Protein AF-A0A2T7BGS1-F1 (afdb_monomer)

Nearest PDB structures (foldseek):
  8cm1-assembly1_A  TM=5.076E-01  e=3.022E-01  Vibrio cholerae
  2gd4-assembly1_I  TM=2.407E-01  e=2.557E+00  Homo sapiens
  1e05-assembly2_I  TM=2.444E-01  e=5.940E+00  Homo sapiens
  3kcg-assembly1_I  TM=2.548E-01  e=5.940E+00  Homo sapiens

Sequence (88 aa):
MEQQHTVIVAVDEQDYHFRVRAHHHEGYTEYTVTPGEDADAVRNLVPQAVKLIYRNGEVTYDERFQSDAEKALQYDIWRAVKEQILEQ

pLDDT: mean 91.25, std 6.51, range [67.5, 97.62]

Mean predicted aligned error: 3.43 Å

Foldseek 3Di:
DKDWDWFWFQDPNDTFIWIWIWDDDVQKIKIWIHGDPRCPVVCVLPVD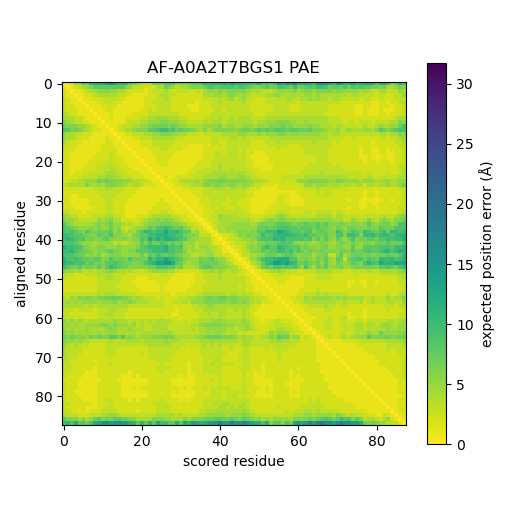TWIWMDGPNDIDTDPVRDDPSNVVRRVRVVVRCCVVPVVD

Solvent-accessible surface area (backbone atoms only — not comparable to full-atom values): 4996 Å² total; per-residue (Å²): 91,79,46,80,48,77,40,64,34,74,55,94,93,39,79,28,44,30,39,34,38,38,40,51,53,94,82,34,34,40,34,44,34,34,76,37,91,74,21,63,87,52,33,84,60,48,84,57,70,46,47,36,39,41,41,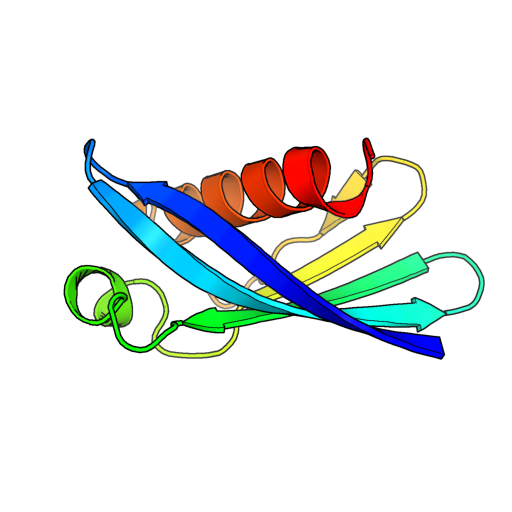95,94,43,75,47,74,49,82,88,52,77,51,71,68,30,41,50,50,53,51,44,48,48,49,28,47,43,62,73,62,70,70,108

Secondary structure (DSSP, 8-state):
-EEEEEEEEEETTEEEEEEEEEEEETTEEEEEEEE-SSGGGTTTT-SS-EEEEEETTEEE--TT--SHHHHHHHHHHHHH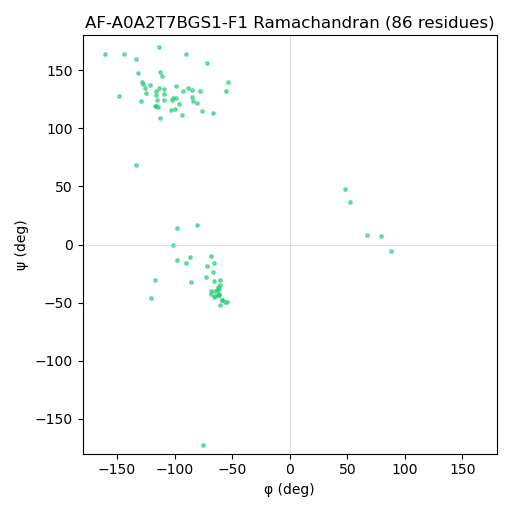HIIIII--

Radius of gyration: 12.24 Å; Cα contacts (8 Å, |Δi|>4): 142; chains: 1; bounding box: 31×19×32 Å

Structure (mmCIF, N/CA/C/O backbone):
data_AF-A0A2T7BGS1-F1
#
_entry.id   AF-A0A2T7BGS1-F1
#
loop_
_atom_site.group_PDB
_atom_site.id
_atom_site.type_symbol
_atom_site.label_atom_id
_atom_site.label_alt_id
_atom_site.label_comp_id
_atom_site.label_asym_id
_atom_site.label_entity_id
_atom_site.label_seq_id
_atom_site.pdbx_PDB_ins_code
_atom_site.Cartn_x
_atom_site.Cartn_y
_atom_site.Cartn_z
_atom_site.occupancy
_atom_site.B_iso_or_equiv
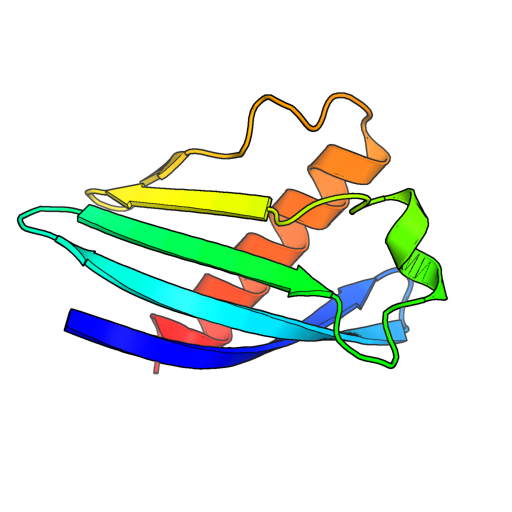_atom_site.auth_seq_id
_atom_site.auth_comp_id
_atom_site.auth_asym_id
_atom_site.auth_atom_id
_atom_site.pdbx_PDB_model_num
ATOM 1 N N . MET A 1 1 ? 13.714 -9.927 -10.538 1.00 86.75 1 MET A N 1
ATOM 2 C CA . MET A 1 1 ? 14.280 -10.358 -9.230 1.00 86.75 1 MET A CA 1
ATOM 3 C C . MET A 1 1 ? 13.218 -10.122 -8.170 1.00 86.75 1 MET A C 1
ATOM 5 O O . MET A 1 1 ? 12.625 -9.051 -8.206 1.00 86.75 1 MET A O 1
ATOM 9 N N . GLU A 1 2 ? 12.954 -11.093 -7.294 1.00 92.94 2 GLU A N 1
ATOM 10 C CA . GLU A 1 2 ? 11.994 -10.943 -6.186 1.00 92.94 2 GLU A CA 1
ATOM 11 C C . GLU A 1 2 ? 12.733 -10.621 -4.880 1.00 92.94 2 GLU A C 1
ATOM 13 O O . GLU A 1 2 ? 13.754 -11.243 -4.583 1.00 92.94 2 GLU A O 1
ATOM 18 N N . GLN A 1 3 ? 12.213 -9.663 -4.112 1.00 94.38 3 GLN A N 1
ATOM 19 C CA . GLN A 1 3 ? 12.662 -9.337 -2.758 1.00 94.38 3 GLN A CA 1
ATOM 20 C C . GLN A 1 3 ? 11.466 -9.232 -1.811 1.00 94.38 3 GLN A C 1
ATOM 22 O O . GLN A 1 3 ? 10.378 -8.817 -2.215 1.00 94.38 3 GLN A O 1
ATOM 27 N N . GLN A 1 4 ? 11.671 -9.593 -0.546 1.00 95.81 4 GLN A N 1
ATOM 28 C CA . GLN A 1 4 ? 10.650 -9.516 0.494 1.00 95.81 4 GLN A CA 1
ATOM 29 C C . GLN A 1 4 ? 11.076 -8.526 1.570 1.00 95.81 4 GLN A C 1
ATOM 31 O O . GLN A 1 4 ? 12.202 -8.588 2.059 1.00 95.81 4 GLN A O 1
ATOM 36 N N . HIS A 1 5 ? 10.152 -7.646 1.936 1.00 95.06 5 HIS A N 1
ATOM 37 C CA . HIS A 1 5 ? 10.339 -6.573 2.905 1.00 95.06 5 HIS A CA 1
ATOM 38 C C . HIS A 1 5 ? 9.157 -6.538 3.875 1.00 95.06 5 HIS A C 1
ATOM 40 O O . HIS A 1 5 ? 8.063 -7.018 3.560 1.00 95.06 5 HIS A O 1
ATOM 46 N N . THR A 1 6 ? 9.368 -5.922 5.031 1.00 95.19 6 THR A N 1
ATOM 47 C CA . THR A 1 6 ? 8.292 -5.517 5.938 1.00 95.19 6 THR A CA 1
ATOM 48 C C . THR A 1 6 ? 8.322 -4.003 6.030 1.00 95.19 6 THR A C 1
ATOM 50 O O . THR A 1 6 ? 9.382 -3.442 6.294 1.00 95.19 6 THR A O 1
ATOM 53 N N . VAL A 1 7 ? 7.177 -3.361 5.811 1.00 95.31 7 VAL A N 1
ATOM 54 C CA . VAL A 1 7 ? 7.011 -1.919 6.018 1.00 95.31 7 VAL A CA 1
ATOM 55 C C . VAL A 1 7 ? 6.058 -1.671 7.172 1.00 95.31 7 VAL A C 1
ATOM 57 O O . VAL A 1 7 ? 5.132 -2.456 7.401 1.00 95.31 7 VAL A O 1
ATOM 60 N N . ILE A 1 8 ? 6.290 -0.577 7.883 1.00 95.38 8 ILE A N 1
ATOM 61 C CA . ILE A 1 8 ? 5.411 -0.093 8.946 1.00 95.38 8 ILE A CA 1
ATOM 62 C C . ILE A 1 8 ? 4.581 1.055 8.379 1.00 95.38 8 ILE A C 1
ATOM 64 O O . ILE A 1 8 ? 5.135 2.004 7.822 1.00 95.38 8 ILE A O 1
ATOM 68 N N . VAL A 1 9 ? 3.260 0.957 8.500 1.00 94.31 9 VAL A N 1
ATOM 69 C CA . VAL A 1 9 ? 2.309 1.975 8.043 1.00 94.31 9 VAL A CA 1
ATOM 70 C C . VAL A 1 9 ? 1.566 2.514 9.258 1.00 94.31 9 VAL A C 1
ATOM 72 O O . VAL A 1 9 ? 0.872 1.759 9.935 1.00 94.31 9 VAL A O 1
ATOM 75 N N . ALA A 1 10 ? 1.699 3.813 9.515 1.00 91.38 10 ALA A N 1
ATOM 76 C CA . ALA A 1 10 ? 0.936 4.500 10.548 1.00 91.38 10 ALA A CA 1
ATOM 77 C C . ALA A 1 10 ? -0.468 4.845 10.023 1.00 91.38 10 ALA A C 1
ATOM 79 O O . ALA A 1 10 ? -0.592 5.561 9.027 1.00 91.38 10 ALA A O 1
ATOM 80 N N . VAL A 1 11 ? -1.510 4.352 10.694 1.00 87.38 11 VAL A N 1
ATOM 81 C CA . VAL A 1 11 ? -2.928 4.631 10.411 1.00 87.38 11 VAL A CA 1
ATOM 82 C C . VAL A 1 11 ? -3.589 5.048 11.720 1.00 87.38 11 VAL A C 1
ATOM 84 O O . VAL A 1 11 ? -3.524 4.302 12.694 1.00 87.38 11 VAL A O 1
ATOM 87 N N . ASP A 1 12 ? -4.199 6.234 11.758 1.00 84.94 12 ASP A N 1
ATOM 88 C CA . ASP A 1 12 ? -4.836 6.795 12.963 1.00 84.94 12 ASP A CA 1
ATOM 89 C C . ASP A 1 12 ? -3.947 6.708 14.224 1.00 84.94 12 ASP A C 1
ATOM 91 O O . ASP A 1 12 ? -4.381 6.262 15.281 1.00 84.94 12 ASP A O 1
ATOM 95 N N . GLU A 1 13 ? -2.677 7.119 14.097 1.00 84.38 13 GLU A N 1
ATOM 96 C CA . GLU A 1 13 ? -1.662 7.113 15.174 1.00 84.38 13 GLU A CA 1
ATOM 97 C C . GLU A 1 13 ? -1.226 5.718 15.666 1.00 84.38 13 GLU A C 1
ATOM 99 O O . GLU A 1 13 ? -0.467 5.611 16.631 1.00 84.38 13 GLU A O 1
ATOM 104 N N . GLN A 1 14 ? -1.652 4.650 14.988 1.00 89.88 14 GLN A N 1
ATOM 105 C CA . GLN A 1 14 ? -1.236 3.282 15.271 1.00 89.88 14 GLN A CA 1
ATOM 106 C C . GLN A 1 14 ? -0.405 2.698 14.126 1.00 89.88 14 GLN A C 1
ATOM 108 O O . GLN A 1 14 ? -0.761 2.806 12.954 1.00 89.88 14 GLN A O 1
ATOM 113 N N . ASP A 1 15 ? 0.693 2.040 14.484 1.00 93.00 15 ASP A N 1
ATOM 114 C CA . ASP A 1 15 ? 1.576 1.368 13.538 1.00 93.00 15 ASP A CA 1
ATOM 115 C C . ASP A 1 15 ? 1.078 -0.044 13.217 1.00 93.00 15 ASP A C 1
ATOM 117 O O . ASP A 1 15 ? 0.767 -0.828 14.118 1.00 93.00 15 ASP A O 1
ATOM 121 N N . TYR A 1 16 ? 1.054 -0.369 11.924 1.00 92.81 16 TYR A N 1
ATOM 122 C CA . TYR A 1 16 ? 0.677 -1.679 11.400 1.00 92.81 16 TYR A CA 1
ATOM 123 C C . TYR A 1 16 ? 1.753 -2.228 10.467 1.00 92.81 16 TYR A C 1
ATOM 125 O O . TYR A 1 16 ? 2.275 -1.506 9.611 1.00 92.81 16 TYR A O 1
ATOM 133 N N . HIS A 1 17 ? 2.052 -3.521 10.574 1.00 94.44 17 HIS A N 1
ATOM 134 C CA . HIS A 1 17 ? 3.030 -4.168 9.709 1.00 94.44 17 HIS A CA 1
ATOM 135 C C . HIS A 1 17 ? 2.382 -4.698 8.430 1.00 94.44 17 HIS A C 1
ATOM 137 O O . HIS A 1 17 ? 1.360 -5.388 8.436 1.00 94.44 17 HIS A O 1
ATOM 143 N N . PHE A 1 18 ? 3.045 -4.443 7.307 1.00 94.31 18 PHE A N 1
ATOM 144 C CA . PHE A 1 18 ? 2.671 -4.976 6.006 1.00 94.31 18 PHE A CA 1
ATOM 145 C C . PHE A 1 18 ? 3.849 -5.705 5.376 1.00 94.31 18 PHE A C 1
ATOM 147 O O . PHE A 1 18 ? 4.976 -5.211 5.335 1.00 94.31 18 PHE A O 1
ATOM 154 N N . ARG A 1 19 ? 3.576 -6.893 4.837 1.00 95.38 19 ARG A N 1
ATOM 155 C CA . ARG A 1 19 ? 4.547 -7.657 4.053 1.00 95.38 19 ARG A CA 1
ATOM 156 C C . ARG A 1 19 ? 4.502 -7.182 2.614 1.00 95.38 19 ARG A C 1
ATOM 158 O O . ARG A 1 19 ? 3.439 -7.214 1.992 1.00 95.38 19 ARG A O 1
ATOM 165 N N . VAL A 1 20 ? 5.657 -6.813 2.080 1.00 96.88 20 VAL A N 1
ATOM 166 C CA . VAL A 1 20 ? 5.823 -6.308 0.718 1.00 96.88 20 VAL A CA 1
ATOM 167 C C . VAL A 1 20 ? 6.679 -7.284 -0.072 1.00 96.88 20 VAL A C 1
ATOM 169 O O . VAL A 1 20 ? 7.804 -7.597 0.312 1.00 96.88 20 VAL A O 1
ATOM 172 N N . ARG A 1 21 ? 6.158 -7.759 -1.202 1.00 97.50 21 ARG A N 1
ATOM 173 C CA . ARG A 1 21 ? 6.946 -8.465 -2.215 1.00 97.50 21 ARG A CA 1
ATOM 174 C C . ARG A 1 21 ? 7.211 -7.517 -3.370 1.00 97.50 21 ARG A C 1
ATOM 176 O O . ARG A 1 21 ? 6.264 -7.095 -4.028 1.00 97.50 21 ARG A O 1
ATOM 183 N N . ALA A 1 22 ? 8.477 -7.192 -3.594 1.00 97.19 22 ALA A N 1
ATOM 184 C CA . ALA A 1 22 ? 8.925 -6.383 -4.715 1.00 97.19 22 ALA A CA 1
ATOM 185 C C . ALA A 1 22 ? 9.391 -7.303 -5.846 1.00 97.19 22 ALA A C 1
ATOM 187 O O . ALA A 1 22 ? 10.311 -8.103 -5.664 1.00 97.19 22 ALA A O 1
ATOM 188 N N . HIS A 1 23 ? 8.766 -7.188 -7.014 1.00 97.56 23 HIS A N 1
ATOM 189 C CA . HIS A 1 23 ? 9.164 -7.894 -8.220 1.00 97.56 23 HIS A CA 1
ATOM 190 C C . HIS A 1 23 ? 9.692 -6.897 -9.252 1.00 97.56 23 HIS A C 1
ATOM 192 O O . HIS A 1 23 ? 8.954 -6.097 -9.828 1.00 97.56 23 HIS A O 1
ATOM 198 N N . HIS A 1 24 ? 11.006 -6.936 -9.470 1.00 95.94 24 HIS A N 1
ATOM 199 C CA . HIS A 1 24 ? 11.678 -6.061 -10.425 1.00 95.94 24 HIS A CA 1
ATOM 200 C C . HIS A 1 24 ? 11.605 -6.631 -11.839 1.00 95.94 24 HIS A C 1
ATOM 202 O O . HIS A 1 24 ? 12.091 -7.745 -12.085 1.00 95.94 24 HIS A O 1
ATOM 208 N N 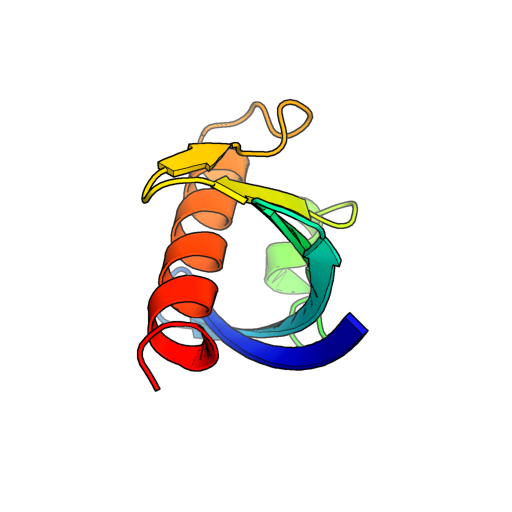. HIS A 1 25 ? 11.064 -5.818 -12.744 1.00 95.12 25 HIS A N 1
ATOM 209 C CA . HIS A 1 25 ? 10.979 -6.047 -14.178 1.00 95.12 25 HIS A CA 1
ATOM 210 C C . HIS A 1 25 ? 11.839 -5.027 -14.934 1.00 95.12 25 HIS A C 1
ATOM 212 O O . HIS A 1 25 ? 12.328 -4.046 -14.370 1.00 95.12 25 HIS A O 1
ATOM 218 N N . GLU A 1 26 ? 12.018 -5.236 -16.236 1.00 95.06 26 GLU A N 1
ATOM 219 C CA . GLU A 1 26 ? 12.662 -4.237 -17.084 1.00 95.06 26 GLU A CA 1
ATOM 220 C C . GLU A 1 26 ? 11.777 -2.980 -17.181 1.00 95.06 26 GLU A C 1
ATOM 222 O O . GLU A 1 26 ? 10.672 -3.002 -17.724 1.00 95.06 26 GLU A O 1
ATOM 227 N N . GLY A 1 27 ? 12.260 -1.873 -16.612 1.00 93.50 27 GLY A N 1
ATOM 228 C CA . GLY A 1 27 ? 11.603 -0.568 -16.685 1.00 93.50 27 GLY A CA 1
ATOM 229 C C . GLY A 1 27 ? 10.425 -0.346 -15.729 1.00 93.50 27 GLY A C 1
ATOM 230 O O . GLY A 1 27 ? 9.761 0.679 -15.871 1.00 93.50 27 GLY A O 1
ATOM 231 N N . TYR A 1 28 ? 10.139 -1.257 -14.790 1.00 96.56 28 TYR A N 1
ATOM 232 C CA . TYR A 1 28 ? 9.187 -1.032 -13.689 1.00 96.56 28 TYR A CA 1
ATOM 233 C C . TYR A 1 28 ? 9.402 -2.014 -12.525 1.00 96.56 28 TYR A C 1
ATOM 235 O O . TYR A 1 28 ? 10.058 -3.045 -12.670 1.00 96.56 28 TYR A O 1
ATOM 243 N N . THR A 1 29 ? 8.837 -1.707 -11.357 1.00 97.38 29 THR A N 1
ATOM 244 C CA . THR A 1 29 ? 8.765 -2.637 -10.216 1.00 97.38 29 THR A CA 1
ATOM 245 C C . THR A 1 29 ? 7.317 -2.795 -9.769 1.00 97.38 29 THR A C 1
ATOM 247 O O . THR A 1 29 ? 6.615 -1.801 -9.593 1.00 97.38 29 THR A O 1
ATOM 250 N N . GLU A 1 30 ? 6.870 -4.038 -9.604 1.00 97.62 30 GLU A N 1
ATOM 251 C CA . GLU A 1 30 ? 5.579 -4.369 -8.997 1.00 97.62 30 GLU A CA 1
ATOM 252 C C . GLU A 1 30 ? 5.776 -4.612 -7.497 1.00 97.62 30 GLU A C 1
ATOM 254 O O . GLU A 1 30 ? 6.669 -5.359 -7.099 1.00 97.62 30 GLU A O 1
ATOM 259 N N . TYR A 1 31 ? 4.931 -4.011 -6.664 1.00 97.38 31 TYR A N 1
ATOM 260 C CA . TYR A 1 31 ? 4.868 -4.262 -5.230 1.00 97.38 31 TYR A CA 1
ATOM 261 C C . TYR A 1 31 ? 3.528 -4.905 -4.899 1.00 97.38 31 TYR A C 1
ATOM 263 O O . TYR A 1 31 ? 2.471 -4.306 -5.096 1.00 97.38 31 TYR A O 1
ATOM 271 N N . THR A 1 32 ? 3.570 -6.126 -4.375 1.00 96.88 32 THR A N 1
ATOM 272 C CA . THR A 1 32 ? 2.401 -6.784 -3.787 1.00 96.88 32 THR A CA 1
ATOM 273 C C . THR A 1 32 ? 2.474 -6.641 -2.275 1.00 96.88 32 THR A C 1
ATOM 275 O O . THR A 1 32 ? 3.389 -7.175 -1.646 1.00 96.88 32 THR A O 1
ATOM 278 N N . VAL A 1 33 ? 1.507 -5.937 -1.690 1.00 95.50 33 VAL A N 1
ATOM 279 C CA . VAL A 1 33 ? 1.456 -5.634 -0.258 1.00 95.50 33 VAL A CA 1
ATOM 280 C C . VAL A 1 33 ? 0.333 -6.423 0.400 1.00 95.50 33 VAL A C 1
ATOM 282 O O . VAL A 1 33 ? -0.802 -6.425 -0.071 1.00 95.50 33 VAL A O 1
ATOM 285 N N . THR A 1 34 ? 0.647 -7.105 1.496 1.00 93.06 34 THR A N 1
ATOM 286 C CA . THR A 1 34 ? -0.306 -7.921 2.257 1.00 93.06 34 THR A CA 1
ATOM 287 C C . THR A 1 34 ? -0.281 -7.544 3.736 1.00 93.06 34 THR A C 1
ATOM 289 O O . THR A 1 34 ? 0.812 -7.343 4.273 1.00 93.06 34 THR A O 1
ATOM 292 N N . PRO A 1 35 ? -1.445 -7.479 4.406 1.00 90.06 35 PRO A N 1
ATOM 293 C CA . PRO A 1 35 ? -1.511 -7.257 5.849 1.00 90.06 35 PRO A CA 1
ATOM 294 C C . PRO A 1 35 ? -0.661 -8.269 6.645 1.00 90.06 35 PRO A C 1
ATOM 296 O O . PRO A 1 35 ? -0.598 -9.463 6.307 1.00 90.06 35 PRO A O 1
ATOM 299 N N . GLY A 1 36 ? 0.021 -7.775 7.680 1.00 86.44 36 GLY A N 1
ATOM 300 C CA . GLY A 1 36 ? 0.676 -8.563 8.726 1.00 86.44 36 GLY A CA 1
ATOM 301 C C . GLY A 1 36 ? -0.320 -9.148 9.734 1.00 86.44 36 GLY A C 1
ATOM 302 O O . GLY A 1 36 ? -1.531 -9.086 9.533 1.00 86.44 36 GLY A O 1
ATOM 303 N N . GLU A 1 37 ? 0.188 -9.756 10.807 1.00 83.94 37 GLU A N 1
ATOM 304 C CA . GLU A 1 37 ? -0.651 -10.362 11.859 1.00 83.94 37 GLU A CA 1
ATOM 305 C C . GLU A 1 37 ? -1.340 -9.318 12.751 1.00 83.94 37 GLU A C 1
ATOM 307 O O . GLU A 1 37 ? -2.421 -9.559 13.272 1.00 83.94 37 GLU A O 1
ATOM 312 N N . ASP A 1 38 ? -0.740 -8.143 12.893 1.00 83.38 38 ASP A N 1
ATOM 313 C CA . ASP A 1 38 ? -1.219 -7.008 13.686 1.00 83.38 38 ASP A CA 1
ATOM 314 C C . ASP A 1 38 ? -2.175 -6.083 12.913 1.00 83.38 38 ASP A C 1
ATOM 316 O O . ASP A 1 38 ? -2.851 -5.239 13.497 1.00 83.38 38 ASP A O 1
ATOM 320 N N . ALA A 1 39 ? -2.282 -6.271 11.598 1.00 76.81 39 ALA A N 1
ATOM 321 C CA . ALA A 1 39 ? -3.109 -5.468 10.703 1.00 76.81 39 ALA A CA 1
ATOM 322 C C . ALA A 1 39 ? -4.600 -5.869 10.704 1.00 76.81 39 ALA A C 1
ATOM 324 O O . ALA A 1 39 ? -5.349 -5.483 9.807 1.00 76.81 39 ALA A O 1
ATOM 325 N N . ASP A 1 40 ? -5.062 -6.625 11.705 1.00 78.00 40 ASP A N 1
ATOM 326 C CA . ASP A 1 40 ? -6.458 -7.064 11.815 1.00 78.00 40 ASP A CA 1
ATOM 327 C C . ASP A 1 40 ? -7.446 -5.894 11.921 1.00 78.00 40 ASP A C 1
ATOM 329 O O . ASP A 1 40 ? -8.523 -5.953 11.327 1.00 78.00 40 ASP A O 1
ATOM 333 N N . ALA A 1 41 ? -7.062 -4.799 12.587 1.00 77.19 41 ALA A N 1
ATOM 334 C CA . ALA A 1 41 ? -7.894 -3.598 12.700 1.00 77.19 41 ALA A CA 1
ATOM 335 C C . ALA A 1 41 ? -8.122 -2.899 11.346 1.00 77.19 41 ALA A C 1
ATOM 337 O O . ALA A 1 41 ? -9.195 -2.347 11.102 1.00 77.19 41 ALA A O 1
ATOM 338 N N . VAL A 1 42 ? -7.144 -2.980 10.437 1.00 79.69 42 VAL A N 1
ATOM 339 C CA . VAL A 1 42 ? -7.194 -2.371 9.097 1.00 79.69 42 VAL A CA 1
ATOM 340 C C . VAL A 1 42 ? -7.520 -3.383 7.992 1.00 79.69 42 VAL A C 1
ATOM 342 O O . VAL A 1 42 ? -7.669 -3.012 6.829 1.00 79.69 42 VAL A O 1
ATOM 345 N N . ARG A 1 43 ? -7.709 -4.665 8.331 1.00 79.88 43 ARG A N 1
ATOM 346 C CA . ARG A 1 43 ? -7.990 -5.750 7.373 1.00 79.88 43 ARG A CA 1
ATOM 347 C C . ARG A 1 43 ? -9.275 -5.519 6.579 1.00 79.88 43 ARG A C 1
ATOM 349 O O . ARG A 1 43 ? -9.348 -5.903 5.416 1.00 79.88 43 ARG A O 1
ATOM 356 N N . ASN A 1 44 ? -10.261 -4.844 7.168 1.00 78.25 44 ASN A N 1
ATOM 357 C CA . ASN A 1 44 ? -11.497 -4.472 6.470 1.00 78.25 44 ASN A CA 1
ATOM 358 C C . ASN A 1 44 ? -11.267 -3.444 5.348 1.00 78.25 44 ASN A C 1
ATOM 360 O O . ASN A 1 44 ? -12.060 -3.389 4.415 1.00 78.25 44 ASN A O 1
ATOM 364 N N . LEU A 1 45 ? -10.188 -2.658 5.426 1.00 78.19 45 LEU A N 1
ATOM 365 C CA . LEU A 1 45 ? -9.784 -1.679 4.410 1.00 78.19 45 LEU A CA 1
ATOM 366 C C . LEU A 1 45 ? -8.844 -2.289 3.357 1.00 78.19 45 LEU A C 1
ATOM 368 O O . LEU A 1 45 ? -8.633 -1.708 2.299 1.00 78.19 45 LEU A O 1
ATOM 372 N N . VAL A 1 46 ? -8.268 -3.462 3.640 1.00 77.69 46 VAL A N 1
ATOM 373 C CA . VAL A 1 46 ? -7.391 -4.216 2.731 1.00 77.69 46 VAL A CA 1
ATOM 374 C C . VAL A 1 46 ? -7.820 -5.683 2.726 1.00 77.69 46 VAL A C 1
ATOM 376 O O . VAL A 1 46 ? -7.095 -6.553 3.216 1.00 77.69 46 VAL A O 1
ATOM 379 N N . PRO A 1 47 ? -9.009 -5.994 2.173 1.00 67.50 47 PRO A N 1
ATOM 380 C CA . PRO A 1 47 ? -9.526 -7.364 2.165 1.00 67.50 47 PRO A CA 1
ATOM 381 C C . PRO A 1 47 ? -8.677 -8.311 1.303 1.00 67.50 47 PRO A C 1
ATOM 383 O O . PRO A 1 47 ? -8.792 -9.532 1.389 1.00 67.50 47 PRO A O 1
ATOM 386 N N . GLN A 1 48 ? -7.822 -7.751 0.450 1.00 78.06 48 GLN A N 1
ATOM 387 C CA . GLN A 1 48 ? -6.971 -8.452 -0.498 1.00 78.06 48 GLN A CA 1
ATOM 388 C C . GLN A 1 48 ? -5.630 -7.735 -0.621 1.00 78.06 48 GLN A C 1
ATOM 390 O O . GLN A 1 48 ? -5.516 -6.567 -0.267 1.00 78.06 48 GLN A O 1
ATOM 395 N N . ALA A 1 49 ? -4.630 -8.410 -1.183 1.00 88.06 49 ALA A N 1
ATOM 396 C CA . ALA A 1 49 ? -3.339 -7.787 -1.439 1.00 88.06 49 ALA A CA 1
ATOM 397 C C . ALA A 1 49 ? -3.485 -6.515 -2.299 1.00 88.06 49 ALA A C 1
ATOM 399 O O . ALA A 1 49 ? -4.151 -6.557 -3.343 1.00 88.06 49 ALA A O 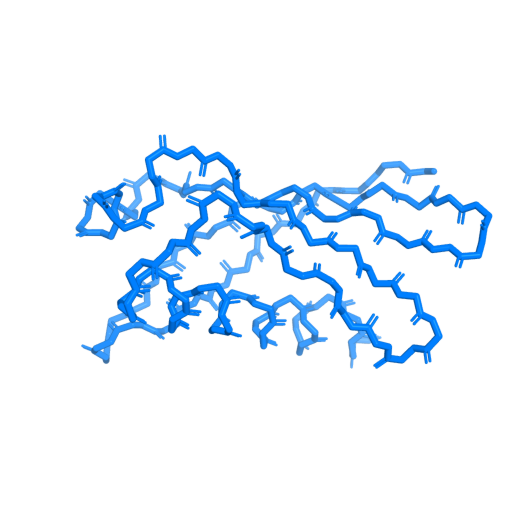1
ATOM 400 N N . VAL A 1 50 ? -2.838 -5.429 -1.871 1.00 92.69 50 VAL A N 1
ATOM 401 C CA . VAL A 1 50 ? -2.697 -4.187 -2.644 1.00 92.69 50 VAL A CA 1
ATOM 402 C C . VAL A 1 50 ? -1.612 -4.403 -3.688 1.00 92.69 50 VAL A C 1
ATOM 404 O O . VAL A 1 50 ? -0.528 -4.893 -3.359 1.00 92.69 50 VAL A O 1
ATOM 407 N N . LYS A 1 51 ? -1.885 -4.035 -4.939 1.00 95.44 51 LYS A N 1
ATOM 408 C CA . LYS A 1 51 ? -0.886 -4.038 -6.008 1.00 95.44 51 LYS A CA 1
ATOM 409 C C . LYS A 1 51 ? -0.513 -2.614 -6.390 1.00 95.44 51 LYS A C 1
ATOM 411 O O . LYS A 1 51 ? -1.379 -1.832 -6.760 1.00 95.44 51 LYS A O 1
ATOM 416 N N . LEU A 1 52 ? 0.777 -2.302 -6.336 1.00 96.50 52 LEU A N 1
ATOM 417 C CA . LEU A 1 52 ? 1.326 -1.013 -6.749 1.00 96.50 52 LEU A CA 1
ATOM 418 C C . LEU A 1 52 ? 2.350 -1.235 -7.861 1.00 96.50 52 LEU A C 1
ATOM 420 O O . LEU A 1 52 ? 3.181 -2.138 -7.764 1.00 96.50 52 LEU A O 1
ATOM 424 N N . ILE A 1 53 ? 2.327 -0.405 -8.901 1.00 97.31 53 ILE A N 1
ATOM 425 C CA . ILE A 1 53 ? 3.329 -0.445 -9.975 1.00 97.31 53 ILE A CA 1
ATOM 426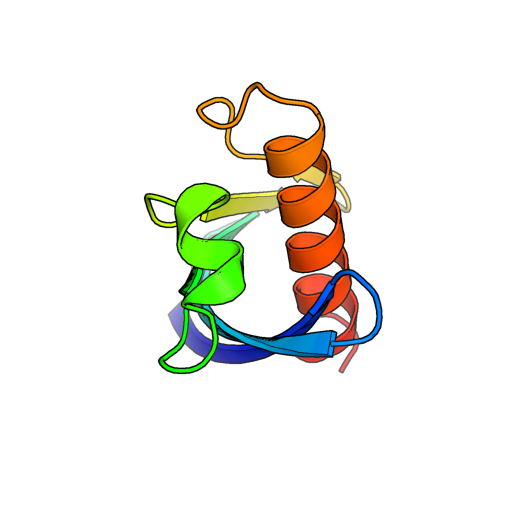 C C . ILE A 1 53 ? 4.092 0.870 -9.964 1.00 97.31 53 ILE A C 1
ATOM 428 O O . ILE A 1 53 ? 3.497 1.920 -10.179 1.00 97.31 53 ILE A O 1
ATOM 432 N N . TYR A 1 54 ? 5.404 0.813 -9.748 1.00 97.31 54 TYR A N 1
ATOM 433 C CA . TYR A 1 54 ? 6.277 1.981 -9.808 1.00 97.31 54 TYR A CA 1
ATOM 434 C C . TYR A 1 54 ? 7.060 2.011 -11.117 1.00 97.31 54 TYR A C 1
ATOM 436 O O . TYR A 1 54 ? 7.783 1.062 -11.449 1.00 97.31 54 TYR A O 1
ATOM 444 N N . ARG A 1 55 ? 6.934 3.116 -11.854 1.00 96.75 55 ARG A N 1
ATOM 445 C CA . ARG A 1 55 ? 7.578 3.330 -13.149 1.00 96.75 55 ARG A CA 1
ATOM 446 C C . ARG A 1 55 ? 7.901 4.808 -13.329 1.00 96.75 55 ARG A C 1
ATOM 448 O O . ARG A 1 55 ? 7.021 5.645 -13.221 1.00 96.75 55 ARG A O 1
ATOM 455 N N . ASN A 1 56 ? 9.155 5.124 -13.653 1.00 93.06 56 ASN A N 1
ATOM 456 C CA . ASN A 1 56 ? 9.597 6.482 -14.003 1.00 93.06 56 ASN A CA 1
ATOM 457 C C . ASN A 1 56 ? 9.224 7.579 -12.980 1.00 93.06 56 ASN A C 1
ATOM 459 O O . ASN A 1 56 ? 8.926 8.702 -13.372 1.00 93.06 56 ASN A O 1
ATOM 463 N N . GLY A 1 57 ? 9.245 7.275 -11.678 1.00 91.81 57 GLY A N 1
ATOM 464 C CA . GLY A 1 57 ? 8.886 8.246 -10.634 1.00 91.81 57 GLY A CA 1
ATOM 465 C C . GLY A 1 57 ? 7.396 8.296 -10.292 1.00 91.81 57 GLY A C 1
ATOM 466 O O . GLY A 1 57 ? 7.024 8.953 -9.325 1.00 91.81 57 GLY A O 1
ATOM 467 N N . GLU A 1 58 ? 6.556 7.570 -11.027 1.00 95.31 58 GLU A N 1
ATOM 468 C CA . GLU A 1 58 ? 5.110 7.531 -10.830 1.00 95.31 58 GLU A CA 1
ATOM 469 C C . GLU A 1 58 ? 4.668 6.165 -10.302 1.00 95.31 58 GLU A C 1
ATOM 471 O O . GLU A 1 58 ? 5.229 5.122 -10.655 1.00 95.31 58 GLU A O 1
ATOM 476 N N . VAL A 1 59 ? 3.645 6.172 -9.448 1.00 97.19 59 VAL A N 1
ATOM 477 C CA . VAL A 1 59 ? 2.998 4.963 -8.937 1.00 97.19 59 VAL A CA 1
ATOM 478 C C . VAL A 1 59 ? 1.602 4.828 -9.536 1.00 97.19 59 VAL A C 1
ATOM 480 O O . VAL A 1 59 ? 0.827 5.780 -9.583 1.00 97.19 59 VAL A O 1
ATOM 483 N N . THR A 1 60 ? 1.279 3.625 -9.993 1.00 97.44 60 THR A N 1
ATOM 484 C CA . THR A 1 60 ? -0.086 3.214 -10.325 1.00 97.44 60 THR A CA 1
ATOM 485 C C . THR A 1 60 ? -0.653 2.429 -9.149 1.00 97.44 60 THR A C 1
ATOM 487 O O . THR A 1 60 ? -0.026 1.469 -8.693 1.00 97.44 60 THR A O 1
ATOM 490 N N . TYR A 1 61 ? -1.819 2.855 -8.668 1.00 94.94 61 TYR A N 1
ATOM 491 C CA . TYR A 1 61 ? -2.536 2.245 -7.548 1.00 94.94 61 TYR A CA 1
ATOM 492 C C . TYR A 1 61 ? -3.499 1.154 -8.014 1.00 94.94 61 TYR A C 1
ATOM 494 O O . TYR A 1 61 ? -3.862 1.081 -9.189 1.00 94.94 61 TYR A O 1
ATOM 502 N N . ASP A 1 62 ? -3.945 0.323 -7.077 1.00 92.44 62 ASP A N 1
ATOM 503 C CA . ASP A 1 62 ? -4.911 -0.727 -7.353 1.00 92.44 62 ASP A CA 1
ATOM 504 C C . ASP A 1 62 ? -6.322 -0.142 -7.488 1.00 92.44 62 ASP A C 1
ATOM 506 O O . ASP A 1 62 ? -6.909 0.364 -6.527 1.00 92.44 62 ASP A O 1
ATOM 510 N N . GLU A 1 63 ? -6.897 -0.244 -8.685 1.00 89.88 63 GLU A N 1
ATOM 511 C CA . GLU A 1 63 ? -8.231 0.280 -8.985 1.00 89.88 63 GLU A CA 1
ATOM 512 C C . GLU A 1 63 ? -9.357 -0.479 -8.268 1.00 89.88 63 GLU A C 1
ATOM 514 O O . GLU A 1 63 ? -10.502 -0.039 -8.285 1.00 89.88 63 GLU A O 1
ATOM 519 N N . ARG A 1 64 ? -9.093 -1.621 -7.622 1.00 90.50 64 ARG A N 1
ATOM 520 C CA . ARG A 1 64 ? -10.140 -2.369 -6.899 1.00 90.50 64 ARG A CA 1
ATOM 521 C C . ARG A 1 64 ? -10.584 -1.678 -5.605 1.00 90.50 64 ARG A C 1
ATOM 523 O O . ARG A 1 64 ? -11.651 -1.990 -5.091 1.00 90.50 64 ARG A O 1
ATOM 530 N N . PHE A 1 65 ? -9.776 -0.758 -5.094 1.00 87.25 65 PHE A N 1
ATOM 531 C CA . PHE A 1 65 ? -9.989 -0.004 -3.860 1.00 87.25 65 PHE A CA 1
ATOM 532 C C . PHE A 1 65 ? -10.671 1.325 -4.201 1.00 87.25 65 PHE A C 1
ATOM 534 O O . PHE A 1 65 ? -10.091 2.192 -4.862 1.00 87.25 65 PHE A O 1
ATOM 541 N N . GLN A 1 66 ? -11.930 1.477 -3.798 1.00 85.75 66 GLN A N 1
ATOM 542 C CA . GLN A 1 66 ? -12.809 2.517 -4.339 1.00 85.75 66 GLN A CA 1
ATOM 543 C C . GLN A 1 66 ? -13.270 3.525 -3.290 1.00 85.75 66 GLN A C 1
ATOM 545 O O . GLN A 1 66 ? -13.467 4.694 -3.640 1.00 85.75 66 GLN A O 1
ATOM 550 N N . SER A 1 67 ? -13.406 3.113 -2.029 1.00 90.62 67 SER A N 1
ATOM 551 C CA . SER A 1 67 ? -13.767 4.020 -0.941 1.00 90.62 67 SER A CA 1
ATOM 552 C C . SER A 1 67 ? -12.616 4.962 -0.579 1.00 90.62 67 SER A C 1
ATOM 554 O O . SER A 1 67 ? -11.442 4.665 -0.808 1.00 90.62 67 SER A O 1
ATOM 556 N N . ASP A 1 68 ? -12.949 6.110 0.007 1.00 91.25 68 ASP A N 1
ATOM 557 C CA . ASP A 1 68 ? -11.949 7.106 0.403 1.00 91.25 68 ASP A CA 1
ATOM 558 C C . ASP A 1 68 ? -10.980 6.556 1.459 1.00 91.25 68 ASP A C 1
ATOM 560 O O . ASP A 1 68 ? -9.784 6.820 1.383 1.00 91.25 68 ASP A O 1
ATOM 564 N N . ALA A 1 69 ? -11.468 5.727 2.389 1.00 89.69 69 ALA A N 1
ATOM 565 C CA . ALA A 1 69 ? -10.644 5.086 3.415 1.00 89.69 69 ALA A CA 1
ATOM 566 C C . ALA A 1 69 ? -9.675 4.045 2.823 1.00 89.69 69 ALA A C 1
ATOM 568 O O . ALA A 1 69 ? -8.498 4.013 3.173 1.00 89.69 69 ALA A O 1
ATOM 569 N N . GLU A 1 70 ? -10.146 3.229 1.877 1.00 90.19 70 GLU A N 1
ATOM 570 C CA . GLU A 1 70 ? -9.310 2.281 1.131 1.00 90.19 70 GLU A CA 1
ATOM 571 C C . GLU A 1 70 ? -8.219 2.997 0.325 1.00 90.19 70 GLU A C 1
ATOM 573 O O . GLU A 1 70 ? -7.060 2.581 0.318 1.00 90.19 70 GLU A O 1
ATOM 578 N N . LYS A 1 71 ? -8.576 4.096 -0.350 1.00 91.50 71 LYS A N 1
ATOM 579 C CA . LYS A 1 71 ? -7.627 4.917 -1.109 1.00 91.50 71 LYS A CA 1
ATOM 580 C C . LYS A 1 71 ? -6.606 5.585 -0.193 1.00 91.50 71 LYS A C 1
ATOM 582 O O . LYS A 1 71 ? -5.420 5.523 -0.498 1.00 91.50 71 LYS A O 1
ATOM 587 N N . ALA A 1 72 ? -7.041 6.168 0.926 1.00 92.44 72 ALA A N 1
ATOM 588 C CA . ALA A 1 72 ? -6.157 6.756 1.933 1.00 92.44 72 ALA A CA 1
ATOM 589 C C . ALA A 1 72 ? -5.106 5.744 2.408 1.00 92.44 72 ALA A C 1
ATOM 591 O O . ALA A 1 72 ? -3.910 6.007 2.314 1.00 92.44 72 ALA A O 1
ATOM 592 N N . LEU A 1 73 ? -5.544 4.536 2.768 1.00 92.12 73 LEU A N 1
ATOM 593 C CA . LEU A 1 73 ? -4.636 3.481 3.196 1.00 92.12 73 LEU A CA 1
ATOM 594 C C . LEU A 1 73 ? -3.666 3.046 2.089 1.00 92.12 73 LEU A C 1
ATOM 596 O O . LEU A 1 73 ? -2.488 2.828 2.358 1.00 92.12 73 LEU A O 1
ATOM 600 N N . GLN A 1 74 ? -4.109 2.961 0.831 1.00 93.88 74 GLN A N 1
ATOM 601 C CA . GLN A 1 74 ? -3.187 2.710 -0.283 1.00 93.88 74 GLN A CA 1
ATOM 602 C C . GLN A 1 74 ? -2.124 3.808 -0.439 1.00 93.88 74 GLN A C 1
ATOM 604 O O . GLN A 1 74 ? -0.972 3.495 -0.752 1.00 93.88 74 GLN A O 1
ATOM 609 N N . TYR A 1 75 ? -2.481 5.078 -0.224 1.00 94.25 75 TYR A N 1
ATOM 610 C CA . TYR A 1 75 ? -1.520 6.181 -0.245 1.00 94.25 75 TYR A CA 1
ATOM 611 C C . TYR A 1 75 ? -0.502 6.063 0.892 1.00 94.25 75 TYR A C 1
ATOM 613 O O . TYR A 1 75 ? 0.696 6.208 0.643 1.00 94.25 75 TYR A O 1
ATOM 621 N N . ASP A 1 76 ? -0.952 5.742 2.107 1.00 95.06 76 ASP A N 1
ATOM 622 C CA . ASP A 1 76 ? -0.068 5.547 3.259 1.00 95.06 76 ASP A CA 1
ATOM 623 C C . ASP A 1 76 ? 0.859 4.335 3.074 1.00 95.06 76 ASP A C 1
ATOM 625 O O . ASP A 1 76 ? 2.058 4.427 3.347 1.00 95.06 76 ASP A O 1
ATOM 629 N N . ILE A 1 77 ? 0.348 3.230 2.515 1.00 95.44 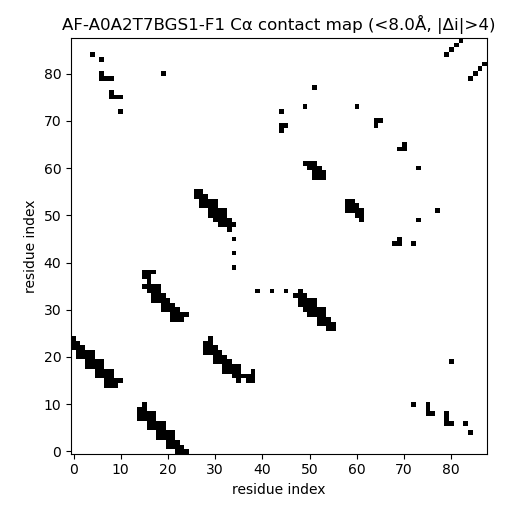77 ILE A N 1
ATOM 630 C CA . ILE A 1 77 ? 1.154 2.062 2.131 1.00 95.44 77 ILE A CA 1
ATOM 631 C C . ILE A 1 77 ? 2.230 2.458 1.115 1.00 95.44 77 ILE A C 1
ATOM 633 O O . ILE A 1 77 ? 3.394 2.090 1.281 1.00 95.44 77 ILE A O 1
ATOM 637 N N . TRP A 1 78 ? 1.873 3.201 0.062 1.00 96.50 78 TRP A N 1
ATOM 638 C CA . TRP A 1 78 ? 2.854 3.644 -0.930 1.00 96.50 78 TRP A CA 1
ATOM 639 C C . TRP A 1 78 ? 3.924 4.549 -0.316 1.00 96.50 78 TRP A C 1
ATOM 641 O O . TRP A 1 78 ? 5.107 4.364 -0.604 1.00 96.50 78 TRP A O 1
ATOM 651 N N . ARG A 1 79 ? 3.531 5.496 0.547 1.00 96.12 79 ARG A N 1
ATOM 652 C CA . ARG A 1 79 ? 4.475 6.365 1.262 1.00 96.12 79 ARG A CA 1
ATOM 653 C C . ARG A 1 79 ? 5.489 5.530 2.048 1.00 96.12 79 ARG A C 1
ATOM 655 O O . ARG A 1 79 ? 6.687 5.712 1.855 1.00 96.12 79 ARG A O 1
ATOM 662 N N . ALA A 1 80 ? 5.015 4.556 2.826 1.00 96.19 80 ALA A N 1
ATOM 663 C CA . ALA A 1 80 ? 5.876 3.657 3.590 1.00 96.19 80 ALA A CA 1
ATOM 664 C C . ALA A 1 80 ? 6.807 2.822 2.693 1.00 96.19 80 ALA A C 1
ATOM 666 O O . ALA A 1 80 ? 7.994 2.708 2.982 1.00 96.19 80 ALA A O 1
ATOM 667 N N . VAL A 1 81 ? 6.307 2.279 1.575 1.00 96.44 81 VAL A N 1
ATOM 668 C CA . VAL A 1 81 ? 7.136 1.559 0.589 1.00 96.44 81 VAL A CA 1
ATOM 669 C C . VAL A 1 81 ? 8.239 2.460 0.037 1.00 96.44 81 VAL A C 1
ATOM 671 O O . VAL A 1 81 ? 9.397 2.051 -0.005 1.00 96.44 81 VAL A O 1
ATOM 674 N N . LYS A 1 82 ? 7.908 3.688 -0.368 1.00 95.88 82 LYS A N 1
ATOM 675 C CA . LYS A 1 82 ? 8.876 4.640 -0.922 1.00 95.88 82 LYS A CA 1
ATOM 676 C C . LYS A 1 82 ? 9.977 4.974 0.088 1.00 95.88 82 LYS A C 1
ATOM 678 O O . LYS A 1 82 ? 11.149 4.801 -0.226 1.00 95.88 82 LYS A O 1
ATOM 683 N N . GLU A 1 83 ? 9.592 5.375 1.295 1.00 95.50 83 GLU A N 1
ATOM 684 C CA . GLU A 1 83 ? 10.518 5.811 2.348 1.00 95.50 83 GLU A CA 1
ATOM 685 C C . GLU A 1 83 ? 11.380 4.660 2.889 1.00 95.50 83 GLU A C 1
ATOM 687 O O . GLU A 1 83 ? 12.570 4.834 3.132 1.00 95.50 83 GLU A O 1
ATOM 692 N N . GLN A 1 84 ? 10.797 3.471 3.072 1.00 96.50 84 GLN A N 1
ATOM 693 C CA . GLN A 1 84 ? 11.458 2.361 3.769 1.00 96.50 84 GLN A CA 1
ATOM 694 C C . GLN A 1 84 ? 12.102 1.339 2.829 1.00 96.50 84 GLN A C 1
ATOM 696 O O . GLN A 1 84 ? 12.866 0.504 3.302 1.00 96.50 84 GLN A O 1
ATOM 701 N N . ILE A 1 85 ? 11.806 1.357 1.526 1.00 94.19 85 ILE A N 1
ATOM 702 C CA . ILE A 1 85 ? 12.397 0.416 0.557 1.00 94.19 85 ILE A CA 1
ATOM 703 C C . ILE A 1 85 ? 13.165 1.148 -0.546 1.00 94.19 85 ILE A C 1
ATOM 705 O O . ILE A 1 85 ? 14.266 0.722 -0.884 1.00 94.19 85 ILE A O 1
ATOM 709 N N . LEU A 1 86 ? 12.603 2.208 -1.142 1.00 90.31 86 LEU A N 1
ATOM 710 C CA . LEU A 1 86 ? 13.211 2.850 -2.321 1.00 90.31 86 LEU A CA 1
ATOM 711 C C . LEU A 1 86 ? 14.263 3.904 -1.961 1.00 90.31 86 LEU A C 1
ATOM 713 O O . LEU A 1 86 ? 15.186 4.111 -2.744 1.00 90.31 86 LEU A O 1
ATOM 717 N N . GLU A 1 87 ? 14.096 4.600 -0.839 1.00 90.12 87 GLU A N 1
ATOM 718 C CA . GLU A 1 87 ? 14.950 5.723 -0.424 1.00 90.12 87 GLU A CA 1
ATOM 719 C C . GLU A 1 87 ? 16.049 5.326 0.583 1.00 90.12 87 GLU A C 1
ATOM 721 O O . GLU A 1 87 ? 16.669 6.206 1.183 1.00 90.12 87 GLU A O 1
ATOM 726 N N . GLN A 1 88 ? 16.307 4.021 0.749 1.00 75.25 88 GLN A N 1
ATOM 727 C CA . GLN A 1 88 ? 17.424 3.494 1.548 1.00 75.25 88 GLN A CA 1
ATOM 728 C C . GLN A 1 88 ? 18.751 3.435 0.782 1.00 75.25 88 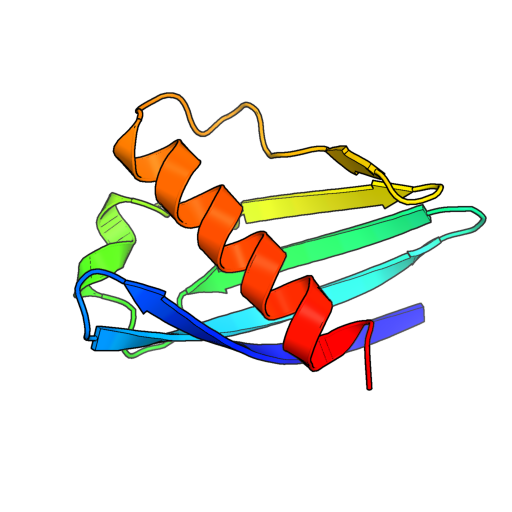GLN A C 1
ATOM 730 O O . GLN A 1 88 ? 18.733 3.245 -0.456 1.00 75.25 88 GLN A O 1
#

Organism: NCBI:txid2169414